Protein AF-A0A392PKF9-F1 (afdb_monomer_lite)

Radius of gyration: 16.65 Å; chains: 1; bounding box: 37×20×37 Å

Sequence (59 aa):
MGVNVSSEFLGVAERFLHCRIGSIPFIYLGLPVGENHRKEVTWQPLLDSLAKTLGVWRN

Foldseek 3Di:
DDPPDDPVVVVVVCVVVVHDDDDPQDDDCQAGPPDDPVDPVRCVSVVVVVVVVVVVVVD

Organism: NCBI:txid97028

Structure (mmCIF, N/CA/C/O backbone):
data_AF-A0A392PKF9-F1
#
_entry.id   AF-A0A392PKF9-F1
#
loop_
_atom_site.group_PDB
_atom_site.id
_atom_site.type_symbol
_atom_site.label_atom_id
_atom_site.label_alt_id
_atom_site.label_comp_id
_atom_site.label_asym_id
_atom_site.label_entity_id
_atom_site.label_seq_id
_atom_site.pdbx_PDB_ins_code
_atom_site.Cartn_x
_atom_site.Cartn_y
_atom_site.Cartn_z
_atom_site.occupancy
_atom_site.B_iso_or_equiv
_atom_site.auth_seq_id
_atom_site.auth_comp_id
_atom_site.auth_asym_id
_atom_site.auth_atom_id
_atom_site.pdbx_PDB_model_num
ATOM 1 N N . MET A 1 1 ? 8.525 -8.049 -10.663 1.00 72.19 1 MET A N 1
ATOM 2 C CA . MET A 1 1 ? 9.050 -6.670 -10.803 1.00 72.19 1 MET A CA 1
ATOM 3 C C . MET A 1 1 ? 9.390 -6.124 -9.423 1.00 72.19 1 MET A C 1
ATOM 5 O O . MET A 1 1 ? 8.792 -6.591 -8.463 1.00 72.19 1 MET A O 1
ATOM 9 N N . GLY A 1 2 ? 10.361 -5.213 -9.319 1.00 81.75 2 GLY A N 1
ATOM 10 C CA . GLY A 1 2 ? 10.852 -4.661 -8.047 1.00 81.75 2 GLY A CA 1
ATOM 11 C C . GLY A 1 2 ? 10.411 -3.217 -7.789 1.00 81.75 2 GLY A C 1
ATOM 12 O O . GLY A 1 2 ? 9.787 -2.590 -8.641 1.00 81.75 2 GLY A O 1
ATOM 13 N N . VAL A 1 3 ? 10.754 -2.696 -6.610 1.00 85.31 3 VAL A N 1
ATOM 14 C CA . VAL A 1 3 ? 10.587 -1.281 -6.233 1.00 85.31 3 VAL A CA 1
ATOM 15 C C . VAL A 1 3 ? 11.757 -0.436 -6.752 1.00 85.31 3 VAL A C 1
ATOM 17 O O . VAL A 1 3 ? 12.860 -0.953 -6.903 1.00 85.31 3 VAL A O 1
ATOM 20 N N . ASN A 1 4 ? 11.523 0.861 -6.996 1.00 89.38 4 ASN A N 1
ATOM 21 C CA . ASN A 1 4 ? 12.530 1.811 -7.500 1.00 89.38 4 ASN A CA 1
ATOM 22 C C . ASN A 1 4 ? 13.098 1.460 -8.893 1.00 89.38 4 ASN A C 1
ATOM 24 O O . ASN A 1 4 ? 14.301 1.527 -9.136 1.00 89.38 4 ASN A O 1
ATOM 28 N N . VAL A 1 5 ? 12.216 1.062 -9.810 1.00 91.75 5 VAL A N 1
ATOM 29 C CA . VAL A 1 5 ? 12.544 0.739 -11.206 1.00 91.75 5 VAL A CA 1
ATOM 30 C C . VAL A 1 5 ? 11.956 1.813 -12.126 1.00 91.75 5 VAL A C 1
ATOM 32 O O . VAL A 1 5 ? 10.934 2.412 -11.789 1.00 91.75 5 VAL A O 1
ATOM 35 N N . SER A 1 6 ? 12.585 2.074 -13.278 1.00 94.62 6 SER A N 1
ATOM 36 C CA . SER A 1 6 ? 12.084 3.070 -14.233 1.00 94.62 6 SER A CA 1
ATOM 37 C C . SER A 1 6 ? 10.677 2.723 -14.734 1.00 94.62 6 SER A C 1
ATOM 39 O O . SER A 1 6 ? 10.332 1.556 -14.940 1.00 94.62 6 SER A O 1
ATOM 41 N N . SER A 1 7 ? 9.861 3.752 -14.969 1.00 92.31 7 SER A N 1
ATOM 42 C CA . SER A 1 7 ? 8.497 3.597 -15.492 1.00 92.31 7 SER A CA 1
ATOM 43 C C . SER A 1 7 ? 8.468 2.920 -16.864 1.00 92.31 7 SER A C 1
ATOM 45 O O . SER A 1 7 ? 7.566 2.133 -17.144 1.00 92.31 7 SER A O 1
ATOM 47 N N . GLU A 1 8 ? 9.482 3.171 -17.695 1.00 95.31 8 GLU A N 1
ATOM 48 C CA . GLU A 1 8 ? 9.648 2.537 -19.003 1.00 95.31 8 GLU A CA 1
ATOM 49 C C . GLU A 1 8 ? 9.760 1.012 -18.883 1.00 95.31 8 GLU A C 1
ATOM 51 O O . GLU A 1 8 ? 9.007 0.277 -19.528 1.00 95.31 8 GLU A O 1
ATOM 56 N N . PHE A 1 9 ? 10.639 0.526 -18.001 1.00 95.19 9 PHE A N 1
ATOM 57 C CA . PHE A 1 9 ? 10.809 -0.908 -17.788 1.00 95.19 9 PHE A CA 1
ATOM 58 C C . PHE A 1 9 ? 9.557 -1.540 -17.173 1.00 95.19 9 PHE A C 1
ATOM 60 O O . PHE A 1 9 ? 9.139 -2.615 -17.607 1.00 95.19 9 PHE A O 1
ATOM 67 N N . LEU A 1 10 ? 8.927 -0.869 -16.199 1.00 94.56 10 LEU A N 1
ATOM 68 C CA . LEU A 1 10 ? 7.682 -1.352 -15.595 1.00 94.56 10 LEU A CA 1
ATOM 69 C C . LEU A 1 10 ? 6.577 -1.538 -16.646 1.00 94.56 10 LEU A C 1
ATOM 71 O O . LEU A 1 10 ? 5.880 -2.549 -16.613 1.00 94.56 10 LEU A O 1
ATOM 75 N N . GLY A 1 11 ? 6.464 -0.623 -17.615 1.00 94.94 11 GLY A N 1
ATOM 76 C CA . GLY A 1 11 ? 5.504 -0.743 -18.716 1.00 94.94 11 GLY A CA 1
ATOM 77 C C . GLY A 1 11 ? 5.796 -1.913 -19.662 1.00 94.94 11 GLY A C 1
ATOM 78 O O . GLY A 1 11 ? 4.871 -2.579 -20.123 1.00 94.94 11 GLY A O 1
ATOM 79 N N . VAL A 1 12 ? 7.068 -2.204 -19.956 1.00 96.31 12 VAL A N 1
ATOM 80 C CA . VAL A 1 12 ? 7.437 -3.378 -20.773 1.00 96.31 12 VAL A CA 1
ATOM 81 C C . VAL A 1 12 ? 7.096 -4.676 -20.044 1.00 96.31 12 VAL A C 1
ATOM 83 O O . VAL A 1 12 ? 6.486 -5.576 -20.623 1.00 96.31 12 VAL A O 1
ATOM 86 N N . ALA A 1 13 ? 7.464 -4.766 -18.769 1.00 95.44 13 ALA A N 1
ATOM 87 C CA . ALA A 1 13 ? 7.260 -5.967 -17.977 1.00 95.44 13 ALA A CA 1
ATOM 88 C C . ALA A 1 13 ? 5.778 -6.219 -17.645 1.00 95.44 13 ALA A C 1
ATOM 90 O O . ALA A 1 13 ? 5.365 -7.376 -17.619 1.00 95.44 13 ALA A O 1
ATOM 91 N N . GLU A 1 14 ? 4.964 -5.176 -17.456 1.00 95.56 14 GLU A N 1
ATOM 92 C CA . GLU A 1 14 ? 3.506 -5.298 -17.324 1.00 95.56 14 GLU A CA 1
ATOM 93 C C . GLU A 1 14 ? 2.894 -5.981 -18.555 1.00 95.56 14 GLU A C 1
ATOM 95 O O . GLU A 1 14 ? 2.183 -6.979 -18.420 1.00 95.56 14 GLU A O 1
ATOM 100 N N . ARG A 1 15 ? 3.213 -5.480 -19.754 1.00 96.38 15 ARG A N 1
ATOM 101 C CA . ARG A 1 15 ? 2.699 -6.031 -21.015 1.00 96.38 15 ARG A CA 1
ATOM 102 C C . ARG A 1 15 ? 3.146 -7.471 -21.239 1.00 96.38 15 ARG A C 1
ATOM 104 O O . ARG A 1 15 ? 2.335 -8.290 -21.652 1.00 96.38 15 ARG A O 1
ATOM 111 N N . PHE A 1 16 ? 4.410 -7.781 -20.949 1.00 97.12 16 PHE A N 1
ATOM 112 C CA . PHE A 1 16 ? 4.953 -9.133 -21.097 1.00 97.12 16 PHE A CA 1
ATOM 113 C C . PHE A 1 16 ? 4.294 -10.140 -20.142 1.00 97.12 16 PHE A C 1
ATOM 115 O O . PHE A 1 16 ? 3.994 -11.264 -20.532 1.00 97.12 16 PHE A O 1
ATOM 122 N N . LEU A 1 17 ? 4.056 -9.737 -18.891 1.00 95.88 17 LEU A N 1
ATOM 123 C CA . LEU A 1 17 ? 3.466 -10.597 -17.860 1.00 95.88 17 LEU A CA 1
ATOM 124 C C . LEU A 1 17 ? 1.931 -10.603 -17.877 1.00 95.88 17 LEU A C 1
ATOM 126 O O . LEU A 1 17 ? 1.332 -11.327 -17.084 1.00 95.88 17 LEU A O 1
ATOM 130 N N . HIS A 1 18 ? 1.300 -9.790 -18.731 1.00 96.25 18 HIS A N 1
ATOM 131 C CA . HIS A 1 18 ? -0.149 -9.573 -18.757 1.00 96.25 18 HIS A CA 1
ATOM 132 C C . HIS A 1 18 ? -0.733 -9.227 -17.374 1.00 96.25 18 HIS A C 1
ATOM 134 O O . HIS A 1 18 ? -1.807 -9.699 -16.995 1.00 96.25 18 HIS A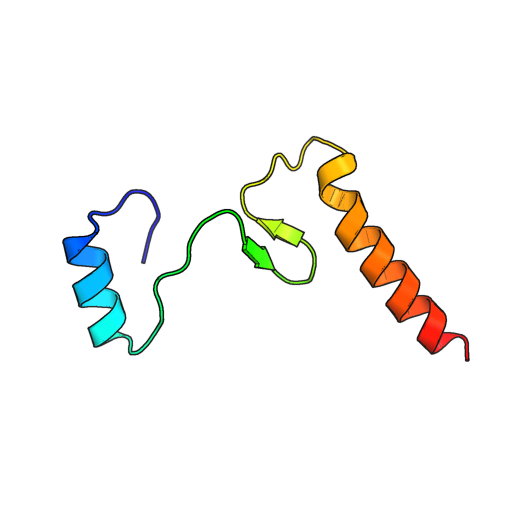 O 1
ATOM 140 N N . CYS A 1 19 ? -0.019 -8.410 -16.598 1.00 94.25 19 CYS A N 1
ATOM 141 C CA . CYS A 1 19 ? -0.453 -7.978 -15.268 1.00 94.25 19 CYS A CA 1
ATOM 142 C C . CYS A 1 19 ? -0.777 -6.477 -15.247 1.00 94.25 19 CYS A C 1
ATOM 144 O O . CYS A 1 19 ? -0.854 -5.850 -16.292 1.00 94.25 19 CYS A O 1
ATOM 146 N N . ARG A 1 20 ? -1.030 -5.901 -14.067 1.00 92.62 20 ARG A N 1
ATOM 147 C CA . ARG A 1 20 ? -1.148 -4.446 -13.880 1.00 92.62 20 ARG A CA 1
ATOM 148 C C . ARG A 1 20 ? -0.007 -3.960 -12.999 1.00 92.62 20 ARG A C 1
ATOM 150 O O . ARG A 1 20 ? 0.411 -4.672 -12.083 1.00 92.62 20 ARG A O 1
ATOM 157 N N . ILE A 1 21 ? 0.454 -2.734 -13.231 1.00 92.88 21 ILE A N 1
ATOM 158 C CA . ILE A 1 21 ? 1.413 -2.074 -12.339 1.00 92.88 21 ILE A CA 1
ATOM 159 C C . ILE A 1 21 ? 0.693 -1.702 -11.035 1.00 92.88 21 ILE A C 1
ATOM 161 O O . ILE A 1 21 ? -0.323 -1.010 -11.053 1.00 92.88 21 ILE A O 1
ATOM 165 N N . GLY A 1 22 ? 1.213 -2.180 -9.904 1.00 89.75 22 GLY A N 1
ATOM 166 C CA . GLY A 1 22 ? 0.741 -1.800 -8.572 1.00 89.75 22 GLY A CA 1
ATOM 167 C C . GLY A 1 22 ? 1.418 -0.526 -8.059 1.00 89.75 22 GLY A C 1
ATOM 168 O O . GLY A 1 22 ? 2.535 -0.204 -8.462 1.00 89.75 22 GLY A O 1
ATOM 169 N N . SER A 1 23 ? 0.761 0.173 -7.134 1.00 88.56 23 SER A N 1
ATOM 170 C CA . SER A 1 23 ? 1.279 1.369 -6.459 1.00 88.56 23 SER A CA 1
ATOM 171 C C . SER A 1 23 ? 1.178 1.231 -4.942 1.00 88.56 23 SER A C 1
ATOM 173 O O . SER A 1 23 ? 0.295 0.541 -4.443 1.00 88.56 23 SER A O 1
ATOM 175 N N . ILE A 1 24 ? 2.061 1.911 -4.212 1.00 87.31 24 ILE A N 1
ATOM 176 C CA . ILE A 1 24 ? 2.054 1.978 -2.745 1.00 87.31 24 ILE A CA 1
ATOM 177 C C . ILE A 1 24 ? 1.533 3.366 -2.318 1.00 87.31 24 ILE A C 1
ATOM 179 O O . ILE A 1 24 ? 1.935 4.349 -2.944 1.00 87.31 24 ILE A O 1
ATOM 183 N N . PRO A 1 25 ? 0.695 3.469 -1.266 1.00 87.75 25 PRO A N 1
ATOM 184 C CA . PRO A 1 25 ? 0.174 2.368 -0.450 1.00 87.75 25 PRO A CA 1
ATOM 185 C C . PRO A 1 25 ? -0.980 1.608 -1.123 1.00 87.75 25 PRO A C 1
ATOM 187 O O . PRO A 1 25 ? -1.725 2.163 -1.927 1.00 87.75 25 PRO A O 1
ATOM 190 N N . PHE A 1 26 ? -1.139 0.327 -0.781 1.00 88.31 26 PHE A N 1
ATOM 191 C CA . PHE A 1 26 ? -2.275 -0.508 -1.201 1.00 88.31 26 PHE A CA 1
ATOM 192 C C . PHE A 1 26 ? -2.718 -1.430 -0.063 1.00 88.31 26 PHE A C 1
ATOM 194 O O . PHE A 1 26 ? -1.975 -1.632 0.891 1.00 88.31 26 PHE A O 1
ATOM 201 N N . ILE A 1 27 ? -3.919 -2.005 -0.152 1.00 86.88 27 ILE A N 1
ATOM 202 C CA . ILE A 1 27 ? -4.441 -2.916 0.875 1.00 86.88 27 ILE A CA 1
ATOM 203 C C . ILE A 1 27 ? -4.219 -4.367 0.446 1.00 86.88 27 ILE A C 1
ATOM 205 O O . ILE A 1 27 ? -4.664 -4.773 -0.627 1.00 86.88 27 ILE A O 1
ATOM 209 N N . TYR A 1 28 ? -3.587 -5.165 1.305 1.00 85.94 28 TYR A N 1
ATOM 210 C CA . TYR A 1 28 ? -3.451 -6.611 1.141 1.00 85.94 28 TYR A CA 1
ATOM 211 C C . TYR A 1 28 ? -4.025 -7.322 2.362 1.00 85.94 28 TYR A C 1
ATOM 213 O O . TYR A 1 28 ? -3.557 -7.107 3.474 1.00 85.94 28 TYR A O 1
ATOM 221 N N . LEU A 1 29 ? -5.057 -8.149 2.173 1.00 83.50 29 LEU A N 1
ATOM 222 C CA . LEU A 1 29 ? -5.735 -8.867 3.266 1.00 83.50 29 LEU A CA 1
ATOM 223 C C . LEU A 1 29 ? -6.199 -7.947 4.419 1.00 83.50 29 LEU A C 1
ATOM 225 O O . LEU A 1 29 ? -6.158 -8.327 5.583 1.00 83.50 29 LEU A O 1
ATOM 229 N N . GLY A 1 30 ? -6.619 -6.718 4.102 1.00 80.00 30 GLY A N 1
ATOM 230 C CA . GLY A 1 30 ? -7.025 -5.717 5.098 1.00 80.00 30 GLY A CA 1
ATOM 231 C C . GLY A 1 30 ? -5.872 -4.918 5.718 1.00 80.00 30 GLY A C 1
ATOM 232 O O . GLY A 1 30 ? -6.129 -4.046 6.542 1.00 80.00 30 GLY A O 1
ATOM 233 N N . LEU A 1 31 ? -4.624 -5.165 5.308 1.00 83.88 31 LEU A N 1
ATOM 234 C CA . LEU A 1 31 ? -3.444 -4.445 5.783 1.00 83.88 31 LEU A CA 1
ATOM 235 C C . LEU A 1 31 ? -2.965 -3.393 4.781 1.00 83.88 31 LEU A C 1
ATOM 237 O O . LEU A 1 31 ? -2.704 -3.747 3.629 1.00 83.88 31 LEU A O 1
ATOM 241 N N . PRO A 1 32 ? -2.793 -2.125 5.197 1.00 86.25 32 PRO A N 1
ATOM 242 C CA . PRO A 1 32 ? -2.171 -1.116 4.353 1.00 86.25 32 PRO A CA 1
ATOM 243 C C . PRO A 1 32 ? -0.664 -1.391 4.226 1.00 86.25 32 PRO A C 1
ATOM 245 O O . PRO A 1 32 ? 0.119 -1.233 5.164 1.00 86.25 32 PRO A O 1
ATOM 248 N N . VAL A 1 33 ? -0.246 -1.825 3.041 1.00 87.25 33 VAL A N 1
ATOM 249 C CA . VAL A 1 33 ? 1.150 -2.082 2.688 1.00 87.25 33 VAL A CA 1
ATOM 250 C C . VAL A 1 33 ? 1.827 -0.762 2.339 1.00 87.25 33 VAL A C 1
ATOM 252 O O . VAL A 1 33 ? 1.328 0.002 1.515 1.00 87.25 33 VAL A O 1
ATOM 255 N N . GLY A 1 34 ? 2.987 -0.516 2.949 1.00 85.62 34 GLY A N 1
ATOM 256 C CA . GLY A 1 34 ? 3.769 0.714 2.786 1.00 85.62 34 GLY A CA 1
ATOM 257 C C . GLY A 1 34 ? 3.487 1.795 3.826 1.00 85.62 34 GLY A C 1
ATOM 258 O O . GLY A 1 34 ? 4.216 2.781 3.873 1.00 85.62 34 GLY A O 1
ATOM 259 N N . GLU A 1 35 ? 2.494 1.590 4.692 1.00 87.56 35 GLU A N 1
ATOM 260 C CA . GLU A 1 35 ? 2.282 2.419 5.878 1.00 87.56 35 GLU A CA 1
ATOM 261 C C . GLU A 1 35 ? 3.248 2.052 7.015 1.00 87.56 35 GLU A C 1
ATOM 263 O O . GLU A 1 35 ? 3.869 0.983 7.041 1.00 87.56 35 GLU A O 1
ATOM 268 N N . ASN A 1 36 ? 3.383 2.948 7.996 1.00 87.62 36 ASN A N 1
ATOM 269 C CA . ASN A 1 36 ? 4.257 2.705 9.141 1.00 87.62 36 ASN A CA 1
ATOM 270 C C . ASN A 1 36 ? 3.656 1.645 10.079 1.00 87.62 36 ASN A C 1
ATOM 272 O O . ASN A 1 36 ? 2.841 1.947 10.953 1.00 87.62 36 ASN A O 1
ATOM 276 N N . HIS A 1 37 ? 4.134 0.411 9.939 1.00 84.06 37 HIS A N 1
ATOM 277 C CA . HIS A 1 37 ? 3.744 -0.747 10.747 1.00 84.06 37 HIS A CA 1
ATOM 278 C C . HIS A 1 37 ? 3.994 -0.600 12.262 1.00 84.06 37 HIS A C 1
ATOM 280 O O . HIS A 1 37 ? 3.431 -1.365 13.043 1.00 84.06 37 HIS A O 1
ATOM 286 N N . ARG A 1 38 ? 4.809 0.374 12.702 1.00 88.94 38 ARG A N 1
ATOM 287 C CA . ARG A 1 38 ? 5.051 0.656 14.131 1.00 88.94 38 ARG A CA 1
ATOM 288 C C . ARG A 1 38 ? 3.949 1.494 14.782 1.00 88.94 38 ARG A C 1
ATOM 290 O O . ARG A 1 38 ? 3.949 1.623 16.001 1.00 88.94 38 ARG A O 1
ATOM 297 N N . LYS A 1 39 ? 3.051 2.105 14.001 1.00 90.38 39 LYS A N 1
ATOM 298 C CA . LYS A 1 39 ? 1.935 2.889 14.541 1.00 90.38 39 LYS A CA 1
ATOM 299 C C . LYS A 1 39 ? 0.709 1.998 14.712 1.00 90.38 39 LYS A C 1
ATOM 301 O O . LYS A 1 39 ? 0.311 1.319 13.773 1.00 90.38 39 LYS A O 1
ATOM 306 N N . GLU A 1 40 ? 0.077 2.063 15.879 1.00 86.69 40 GLU A N 1
ATOM 307 C CA . GLU A 1 40 ? -1.155 1.321 16.183 1.00 86.69 40 GLU A CA 1
ATOM 308 C C . GLU A 1 40 ? -2.287 1.650 15.199 1.00 86.69 40 GLU A C 1
ATOM 310 O O . GLU A 1 40 ? -2.934 0.745 14.682 1.00 86.69 40 GLU A O 1
ATOM 315 N N . VAL A 1 41 ? -2.439 2.931 14.836 1.00 88.06 41 VAL A N 1
ATOM 316 C CA . VAL A 1 41 ? -3.466 3.407 13.889 1.00 88.06 41 VAL A CA 1
ATOM 317 C C . VAL A 1 41 ? -3.433 2.683 12.536 1.00 88.06 41 VAL A C 1
ATOM 319 O O . VAL A 1 41 ? -4.469 2.523 11.898 1.00 88.06 41 VAL A O 1
ATOM 322 N N . THR A 1 42 ? -2.264 2.195 12.111 1.00 89.06 42 THR A N 1
ATOM 323 C CA . THR A 1 42 ? -2.090 1.431 10.867 1.00 89.06 42 THR A CA 1
ATOM 324 C C . THR A 1 42 ? -2.857 0.104 10.897 1.00 89.06 42 THR A C 1
ATOM 326 O O . THR A 1 42 ? -3.296 -0.382 9.856 1.00 89.06 42 THR A O 1
ATOM 329 N N . TR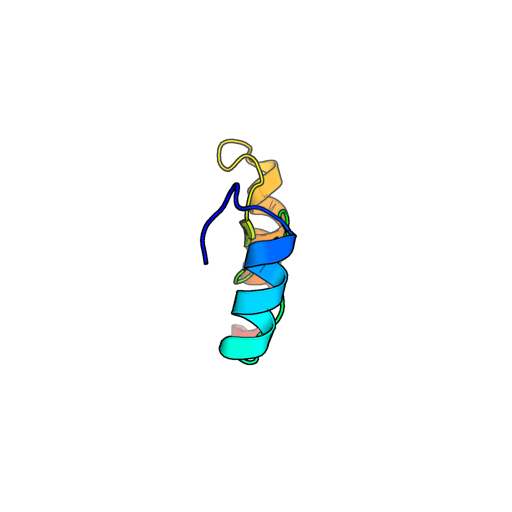P A 1 43 ? -3.037 -0.480 12.083 1.00 87.94 43 TRP A N 1
ATOM 330 C CA . TRP A 1 43 ? -3.669 -1.784 12.285 1.00 87.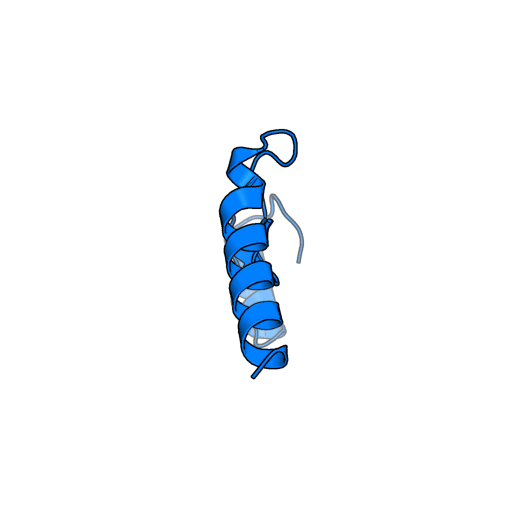94 43 TRP A CA 1
ATOM 331 C C . TRP A 1 43 ? -5.179 -1.696 12.529 1.00 87.94 43 TRP A C 1
ATOM 333 O O . TRP A 1 43 ? -5.865 -2.707 12.382 1.00 87.94 43 TRP A O 1
ATOM 343 N N . GLN A 1 44 ? -5.712 -0.507 12.839 1.00 88.94 44 GLN A N 1
ATOM 344 C CA . GLN A 1 44 ? -7.135 -0.309 13.142 1.00 88.94 44 GLN A CA 1
ATOM 345 C C . GLN A 1 44 ? -8.072 -0.887 12.060 1.00 88.94 44 GLN A C 1
ATOM 347 O O . GLN A 1 44 ? -8.949 -1.677 12.408 1.00 88.94 44 GLN A O 1
ATOM 352 N N . PRO A 1 45 ? -7.859 -0.622 10.750 1.00 86.44 45 PRO A N 1
ATOM 353 C CA . PRO A 1 45 ? -8.747 -1.143 9.707 1.00 86.44 45 PRO A CA 1
ATOM 354 C C . PRO A 1 45 ? -8.735 -2.675 9.608 1.00 86.44 45 PRO A C 1
ATOM 356 O O . PRO A 1 45 ? -9.754 -3.289 9.280 1.00 86.44 45 PRO A O 1
ATOM 359 N N . LEU A 1 46 ? -7.592 -3.310 9.905 1.00 85.94 46 LEU A N 1
ATOM 360 C CA . LEU A 1 46 ? -7.500 -4.767 9.945 1.00 85.94 46 LEU A CA 1
ATOM 361 C C . LEU A 1 46 ? -8.312 -5.316 11.121 1.00 85.94 46 LEU A C 1
ATOM 363 O O . LEU A 1 46 ? -9.079 -6.263 10.938 1.00 85.94 46 LEU A O 1
ATOM 367 N N . LEU A 1 47 ? -8.139 -4.737 12.313 1.00 89.50 47 LEU A N 1
ATOM 368 C CA . LEU A 1 47 ? -8.849 -5.166 13.519 1.00 89.50 47 LEU A CA 1
ATOM 369 C C . LEU A 1 47 ? -10.366 -5.067 13.329 1.0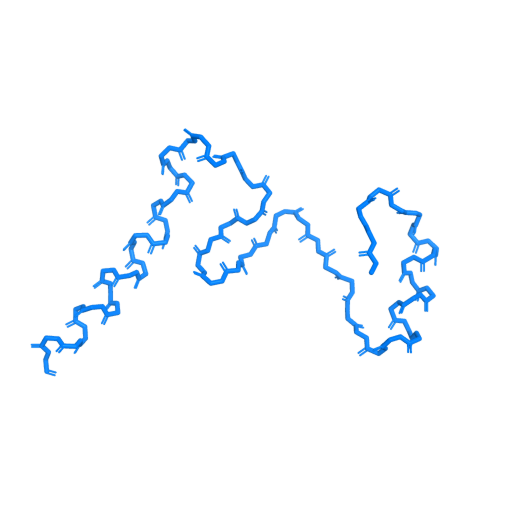0 89.50 47 LEU A C 1
ATOM 371 O O . LEU A 1 47 ? -11.077 -6.024 13.636 1.00 89.50 47 LEU A O 1
ATOM 375 N N . ASP A 1 48 ? -10.847 -3.975 12.734 1.00 89.19 48 ASP A N 1
ATOM 376 C CA . ASP A 1 48 ? -12.268 -3.780 12.434 1.00 89.19 48 ASP A CA 1
ATOM 377 C C . ASP A 1 48 ? -12.800 -4.845 11.456 1.00 89.19 48 ASP A C 1
ATOM 379 O O . ASP A 1 48 ? -13.883 -5.409 11.649 1.00 89.19 48 ASP A O 1
ATOM 383 N N . SER A 1 49 ? -12.018 -5.181 10.422 1.00 86.69 49 SER A N 1
ATOM 384 C CA . SER A 1 49 ? -12.358 -6.231 9.451 1.00 86.69 49 SER A CA 1
ATOM 385 C C . SER A 1 49 ? -12.426 -7.624 10.094 1.00 86.69 49 SER A C 1
ATOM 387 O O . SER A 1 49 ? -13.365 -8.394 9.849 1.00 86.69 49 SER A O 1
ATOM 389 N N . LEU A 1 50 ? -11.459 -7.946 10.959 1.00 88.19 50 LEU A N 1
ATOM 390 C CA . LEU A 1 50 ? -11.425 -9.210 11.697 1.00 88.19 50 LEU A CA 1
ATOM 391 C C . LEU A 1 50 ? -12.603 -9.317 12.668 1.00 88.19 50 LEU A C 1
ATOM 393 O O . LEU A 1 50 ? -13.286 -10.341 12.683 1.00 88.19 50 LEU A O 1
ATOM 397 N N . ALA A 1 51 ? -12.885 -8.254 13.426 1.00 90.56 51 ALA A N 1
ATOM 398 C CA . ALA A 1 51 ? -14.007 -8.204 14.359 1.00 90.56 51 ALA A CA 1
ATOM 399 C C . ALA A 1 51 ? -15.348 -8.410 13.641 1.00 90.56 51 ALA A C 1
ATOM 401 O O . ALA A 1 51 ? -16.178 -9.200 14.095 1.00 90.56 51 ALA A O 1
ATOM 402 N N . LYS A 1 52 ? -15.537 -7.768 12.481 1.00 88.50 52 LYS A N 1
ATOM 403 C CA . LYS A 1 52 ? -16.727 -7.962 11.642 1.00 88.50 52 LYS A CA 1
ATOM 404 C C . LYS A 1 52 ? -16.855 -9.406 11.162 1.00 88.50 52 LYS A C 1
ATOM 406 O O . LYS A 1 52 ? -17.939 -9.977 11.244 1.00 88.50 52 LYS A O 1
ATOM 411 N N . THR A 1 53 ? -15.762 -9.997 10.684 1.00 87.38 53 THR A N 1
ATOM 412 C CA . THR A 1 53 ? -15.765 -11.377 10.178 1.00 87.38 53 THR A CA 1
ATOM 413 C C . THR A 1 53 ? -16.094 -12.365 11.293 1.00 87.38 53 THR A C 1
ATOM 415 O O . THR A 1 53 ? -17.011 -13.162 11.142 1.00 87.38 53 THR A O 1
ATOM 418 N N . LEU A 1 54 ? -15.427 -12.269 12.445 1.00 88.00 54 LEU A N 1
ATOM 419 C CA . LEU A 1 54 ? -15.693 -13.132 13.602 1.00 88.00 54 LEU A CA 1
ATOM 420 C C . LEU A 1 54 ? -17.107 -12.938 14.170 1.00 88.00 54 LEU A C 1
AT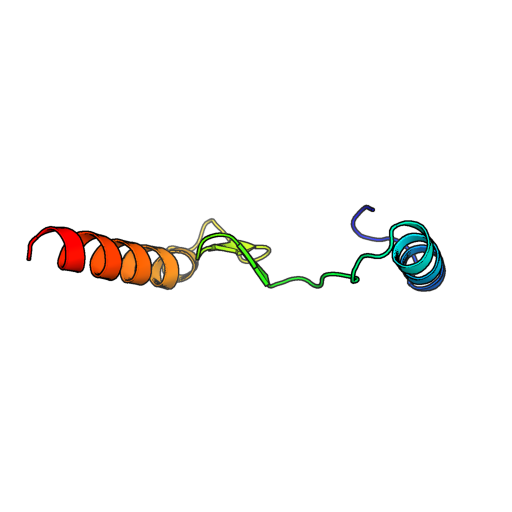OM 422 O O . LEU A 1 54 ? -17.722 -13.897 14.631 1.00 88.00 54 LEU A O 1
ATOM 426 N N . GLY A 1 55 ? -17.647 -11.717 14.109 1.00 85.62 55 GLY A N 1
ATOM 427 C CA . GLY A 1 55 ? -19.020 -11.421 14.515 1.00 85.62 55 GLY A CA 1
ATOM 428 C C . GLY A 1 55 ? -20.072 -12.171 13.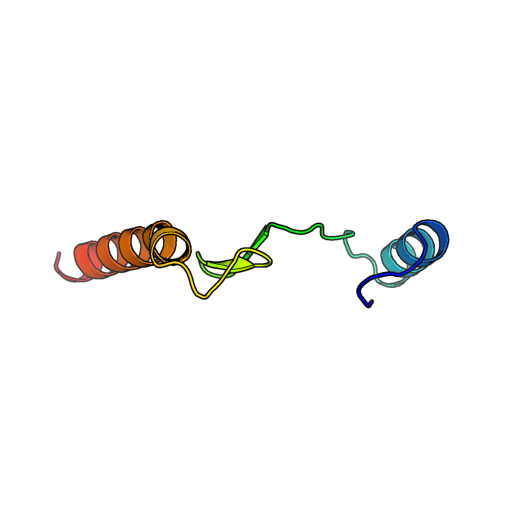694 1.00 85.62 55 GLY A C 1
ATOM 429 O O . GLY A 1 55 ? -21.073 -12.601 14.261 1.00 85.62 55 GLY A O 1
ATOM 430 N N . VAL A 1 56 ? -19.828 -12.387 12.395 1.00 84.81 56 VAL A N 1
ATOM 431 C CA . VAL A 1 56 ? -20.711 -13.187 11.523 1.00 84.81 56 VAL A CA 1
ATOM 432 C C . VAL A 1 56 ? -20.709 -14.662 11.927 1.00 84.81 56 VAL A C 1
ATOM 434 O O . VAL A 1 56 ? -21.748 -15.300 11.876 1.00 84.81 56 VAL A O 1
ATOM 437 N N . TRP A 1 57 ? -19.571 -15.199 12.371 1.00 77.81 57 TRP A N 1
ATOM 438 C CA . TRP A 1 57 ? -19.433 -16.617 12.736 1.00 77.81 57 TRP A CA 1
ATOM 439 C C . TRP A 1 57 ? -20.115 -16.978 14.059 1.00 77.81 57 TRP A C 1
ATOM 441 O O . TRP A 1 57 ? -20.258 -18.155 14.380 1.00 77.81 57 TRP A O 1
ATOM 451 N N . ARG A 1 58 ? -20.506 -15.974 14.850 1.00 70.00 58 ARG A N 1
ATOM 452 C CA . ARG A 1 58 ? -21.243 -16.164 16.104 1.00 70.00 58 ARG A CA 1
ATOM 453 C C . ARG A 1 58 ? -22.764 -16.243 15.893 1.00 70.00 58 ARG A C 1
ATOM 455 O O . ARG A 1 58 ? -23.476 -16.415 16.878 1.00 70.00 58 ARG A O 1
ATOM 462 N N . ASN A 1 59 ? -23.239 -16.096 14.654 1.00 52.00 59 ASN A N 1
ATOM 463 C CA . ASN A 1 59 ? -24.655 -16.110 14.285 1.00 52.00 59 ASN A CA 1
ATOM 464 C C . ASN A 1 59 ? -25.029 -17.374 13.507 1.00 52.00 59 ASN A C 1
ATOM 466 O O . ASN A 1 59 ? -24.254 -17.747 12.599 1.00 52.00 59 ASN A O 1
#

Secondary structure (DSSP, 8-state):
--SS--HHHHHHHHHHHT-----SSEEETTEEETS-TTSGGGTHHHHHHHHHHHHHHT-

pLDDT: mean 87.98, std 7.16, range [52.0, 97.12]